Protein AF-A0A1F6IFB3-F1 (afdb_monomer_lite)

Foldseek 3Di:
DPPPPPAPVHDDDAWADPLVPDDAQAWDWDAIRVRFIWIWDHHLFKTKIATPVHRLQIKMWGDDPLEIEIEGFQAFLPPRDGNRHCRPLVVSVSNVVSNVVSVRRHFKYKYKAAPSDHTGHGPLNVQLVVVVVVVDDNLVSNCPGPVNVSCVVVQQPAWPDWDADPNRMIMTMTGHPDPD

Secondary structure (DSSP, 8-state):
-------TTT-SS-----GGGSPSSSEEEEE-TTS-EEEEEEETTEEEEEESS-TTSEEEEEEETTEEEEEEE-BBTTT--B-SS--HHHHHHHHHHHHHHTT----EEEEEE--SBTTB--HHHHHHHHHHHTT--HHHHHHHSHHHHHHHHTT--EEEEEEE-TT--EEEEEEPPP--

Structure (mmCIF, N/CA/C/O backbone):
data_AF-A0A1F6IFB3-F1
#
_entry.id   AF-A0A1F6IFB3-F1
#
loop_
_atom_site.group_PDB
_atom_site.id
_atom_site.type_symbol
_atom_site.label_atom_id
_atom_site.label_alt_id
_atom_site.label_comp_id
_atom_site.label_asym_id
_atom_site.label_entity_id
_atom_site.label_seq_id
_atom_site.pdbx_PDB_ins_code
_atom_site.Cartn_x
_atom_site.Cartn_y
_atom_site.Cartn_z
_atom_site.occupancy
_atom_site.B_iso_or_equiv
_atom_site.auth_seq_id
_atom_site.auth_comp_id
_atom_site.auth_asym_id
_atom_site.auth_atom_id
_atom_site.pdbx_PDB_model_num
ATOM 1 N N . MET A 1 1 ? 26.572 -14.247 3.586 1.00 29.88 1 MET A N 1
ATOM 2 C CA . MET A 1 1 ? 25.196 -14.652 3.936 1.00 29.88 1 MET A CA 1
ATOM 3 C C . MET A 1 1 ? 24.591 -13.514 4.725 1.00 29.88 1 MET A C 1
ATOM 5 O O . MET A 1 1 ? 24.965 -13.325 5.871 1.00 29.88 1 MET A O 1
ATOM 9 N N . VAL A 1 2 ? 23.787 -12.677 4.072 1.00 31.34 2 VAL A N 1
ATOM 10 C CA . VAL A 1 2 ? 23.076 -11.590 4.749 1.00 31.34 2 VAL A CA 1
ATOM 11 C C . VAL A 1 2 ? 21.838 -12.228 5.354 1.00 31.34 2 VAL A C 1
ATOM 13 O O . VAL A 1 2 ? 20.974 -12.696 4.614 1.00 31.34 2 VAL A O 1
ATOM 16 N N . GLU A 1 3 ? 21.814 -12.332 6.682 1.00 28.33 3 GLU A N 1
ATOM 17 C CA . GLU A 1 3 ? 20.636 -12.750 7.434 1.00 28.33 3 GLU A CA 1
ATOM 18 C C . GLU A 1 3 ? 19.423 -11.990 6.910 1.00 28.33 3 GLU A C 1
ATOM 20 O O . GLU A 1 3 ? 19.405 -10.761 6.792 1.00 28.33 3 GLU A O 1
ATOM 25 N N . SER A 1 4 ? 18.429 -12.764 6.502 1.00 34.94 4 SER A N 1
ATOM 26 C CA . SER A 1 4 ? 17.201 -12.269 5.929 1.00 34.94 4 SER A CA 1
ATOM 27 C C . SER A 1 4 ? 16.555 -11.296 6.921 1.00 34.94 4 SER A C 1
ATOM 29 O O . SER A 1 4 ? 16.164 -11.706 8.013 1.00 34.94 4 SER A O 1
ATOM 31 N N . LYS A 1 5 ? 16.433 -10.016 6.536 1.00 37.19 5 LYS A N 1
ATOM 32 C CA . LYS A 1 5 ? 15.639 -8.970 7.210 1.00 37.19 5 LYS A CA 1
ATOM 33 C C . LYS A 1 5 ? 14.136 -9.325 7.169 1.00 37.19 5 LYS A C 1
ATOM 35 O O . LYS A 1 5 ? 13.325 -8.604 6.587 1.00 37.19 5 LYS A O 1
ATOM 40 N N . VAL A 1 6 ? 13.770 -10.477 7.730 1.00 38.47 6 VAL A N 1
ATOM 41 C CA . VAL A 1 6 ? 12.421 -11.060 7.791 1.00 38.47 6 VAL A CA 1
ATOM 42 C C . VAL A 1 6 ? 11.709 -10.425 8.968 1.00 38.47 6 VAL A C 1
ATOM 44 O O . VAL A 1 6 ? 11.615 -10.972 10.053 1.00 38.47 6 VAL A O 1
ATOM 47 N N . GLY A 1 7 ? 11.260 -9.202 8.751 1.00 43.41 7 GLY A N 1
ATOM 48 C CA . GLY A 1 7 ? 10.472 -8.473 9.731 1.00 43.41 7 GLY A CA 1
ATOM 49 C C . GLY A 1 7 ? 9.782 -7.294 9.084 1.00 43.41 7 GLY A C 1
ATOM 50 O O . GLY A 1 7 ? 9.643 -6.260 9.716 1.00 43.41 7 GLY A O 1
ATOM 51 N N . TYR A 1 8 ? 9.429 -7.375 7.797 1.00 53.94 8 TYR A N 1
ATOM 52 C CA . TYR A 1 8 ? 8.686 -6.311 7.138 1.00 53.94 8 TYR A CA 1
ATOM 53 C C . TYR A 1 8 ? 7.471 -6.854 6.381 1.00 53.94 8 TYR A C 1
ATOM 55 O O . TYR A 1 8 ? 7.620 -7.806 5.610 1.00 53.94 8 TYR A O 1
ATOM 63 N N . PRO A 1 9 ? 6.297 -6.213 6.539 1.00 58.19 9 PRO A N 1
ATOM 64 C CA . PRO A 1 9 ? 6.015 -5.073 7.425 1.00 58.19 9 PRO A CA 1
ATOM 65 C C . PRO A 1 9 ? 5.915 -5.412 8.924 1.00 58.19 9 PRO A C 1
ATOM 67 O O . PRO A 1 9 ? 5.296 -6.405 9.279 1.00 58.19 9 PRO A O 1
ATOM 70 N N . TYR A 1 10 ? 6.604 -4.578 9.725 1.00 55.22 10 TYR A N 1
ATOM 71 C CA . TYR A 1 10 ? 7.251 -4.789 11.045 1.00 55.22 10 TYR A CA 1
ATOM 72 C C . TYR A 1 10 ? 6.713 -5.877 11.986 1.00 55.22 10 TYR A C 1
ATOM 74 O O . TYR A 1 10 ? 5.518 -5.870 12.253 1.00 55.22 10 TYR A O 1
ATOM 82 N N . ILE A 1 11 ? 7.626 -6.678 12.576 1.00 57.53 11 ILE A N 1
ATOM 83 C CA . ILE A 1 11 ? 7.526 -7.407 13.872 1.00 57.53 11 ILE A CA 1
ATOM 84 C C . ILE A 1 11 ? 8.987 -7.600 14.375 1.00 57.53 11 ILE A C 1
ATOM 86 O O . ILE A 1 11 ? 9.831 -7.970 13.566 1.00 57.53 11 ILE A O 1
ATOM 90 N N . GLU A 1 12 ? 9.385 -7.259 15.611 1.00 46.38 12 GLU A N 1
ATOM 91 C CA . GLU A 1 12 ? 9.244 -8.158 16.769 1.00 46.38 12 GLU A CA 1
ATOM 92 C C . GLU A 1 12 ? 9.341 -7.467 18.145 1.00 46.38 12 GLU A C 1
ATOM 94 O O . GLU A 1 12 ? 10.241 -6.671 18.399 1.00 46.38 12 GLU A O 1
ATOM 99 N N . GLY A 1 13 ? 8.388 -7.839 19.018 1.00 51.41 13 GLY A N 1
ATOM 100 C CA . GLY A 1 13 ? 8.175 -7.383 20.400 1.00 51.41 13 GLY A CA 1
ATOM 101 C C . GLY A 1 13 ? 6.847 -6.644 20.616 1.00 51.41 13 GLY A C 1
ATOM 102 O O . GLY A 1 13 ? 6.310 -6.632 21.721 1.00 51.41 13 GLY A O 1
ATOM 103 N N . GLU A 1 14 ? 6.309 -6.032 19.561 1.00 57.97 14 GLU A N 1
ATOM 104 C CA . GLU A 1 14 ? 5.561 -4.791 19.743 1.00 57.97 14 GLU A CA 1
ATOM 105 C C . GLU A 1 14 ? 4.246 -4.710 18.962 1.00 57.97 14 GLU A C 1
ATOM 107 O O . GLU A 1 14 ? 3.908 -5.523 18.100 1.00 57.97 14 GLU A O 1
ATOM 112 N N . TYR A 1 15 ? 3.462 -3.744 19.408 1.00 68.44 15 TYR A N 1
ATOM 113 C CA . TYR A 1 15 ? 2.026 -3.613 19.297 1.00 68.44 15 TYR A CA 1
ATOM 114 C C . TYR A 1 15 ? 1.473 -3.305 17.895 1.00 68.44 15 TYR A C 1
ATOM 116 O O . TYR A 1 15 ? 2.176 -2.756 17.069 1.00 68.44 15 TYR A O 1
ATOM 124 N N . GLY A 1 16 ? 0.193 -3.614 17.637 1.00 73.81 16 GLY A N 1
ATOM 125 C CA . GLY A 1 16 ? -0.483 -3.404 16.347 1.00 73.81 16 GLY A CA 1
ATOM 126 C C . GLY A 1 16 ? -1.929 -2.921 16.485 1.00 73.81 16 GLY A C 1
ATOM 127 O O . GLY A 1 16 ? -2.468 -2.846 17.588 1.00 73.81 16 GLY A O 1
ATOM 128 N N . ILE A 1 17 ? -2.579 -2.637 15.354 1.00 81.50 17 ILE A N 1
ATOM 129 C CA . ILE A 1 17 ? -4.014 -2.308 15.314 1.00 81.50 17 ILE A CA 1
ATOM 130 C C . ILE A 1 17 ? -4.864 -3.577 15.512 1.00 81.50 17 ILE A C 1
ATOM 132 O O . ILE A 1 17 ? -4.655 -4.564 14.792 1.00 81.50 17 ILE A O 1
ATOM 136 N N . PRO A 1 18 ? -5.876 -3.565 16.399 1.00 78.94 18 PRO A N 1
ATOM 137 C CA . PRO A 1 18 ? -6.854 -4.642 16.503 1.00 78.94 18 PRO A CA 1
ATOM 138 C C . PRO A 1 18 ? -7.890 -4.544 15.369 1.00 78.94 18 PRO A C 1
ATOM 140 O O . PRO A 1 18 ? -9.036 -4.167 15.586 1.00 78.94 18 PRO A O 1
ATOM 143 N N . PHE A 1 19 ? -7.499 -4.874 14.131 1.00 82.31 19 PHE A N 1
ATOM 144 C CA . PHE A 1 19 ? -8.362 -4.711 12.944 1.00 82.31 19 PHE A CA 1
ATOM 145 C C . PHE A 1 19 ? -9.744 -5.368 13.078 1.00 82.31 19 PHE A C 1
ATOM 147 O O . PHE A 1 19 ? -10.723 -4.837 12.565 1.00 82.31 19 PHE A O 1
ATOM 154 N N . LYS A 1 20 ? -9.831 -6.499 13.790 1.00 78.06 20 LYS A N 1
ATOM 155 C CA . LYS A 1 20 ? -11.088 -7.233 14.020 1.00 78.06 20 LYS A CA 1
ATOM 156 C C . LYS A 1 20 ? -12.095 -6.474 14.887 1.00 78.06 20 LYS A C 1
ATOM 158 O O . LYS A 1 20 ? -13.285 -6.744 14.783 1.00 78.06 20 LYS A O 1
ATOM 163 N N . ASP A 1 21 ? -11.617 -5.541 15.704 1.00 85.12 21 ASP A N 1
ATOM 164 C CA . ASP A 1 21 ? -12.436 -4.795 16.659 1.00 85.12 21 ASP A CA 1
ATOM 165 C C . ASP A 1 21 ? -12.820 -3.410 16.119 1.00 85.12 21 ASP A C 1
ATOM 167 O O . ASP A 1 21 ? -13.540 -2.660 16.781 1.00 85.12 21 ASP A O 1
ATOM 171 N N . LEU A 1 22 ? -12.346 -3.046 14.920 1.00 87.81 22 LEU A N 1
ATOM 172 C CA . LEU A 1 22 ? -12.683 -1.770 14.304 1.00 87.81 22 LEU A CA 1
ATOM 173 C C . LEU A 1 22 ? -14.130 -1.780 13.799 1.00 87.81 22 LEU A C 1
ATOM 175 O O . LEU A 1 22 ? -14.500 -2.647 13.001 1.00 87.81 22 LEU A O 1
ATOM 179 N N . PRO A 1 23 ? -14.946 -0.788 14.190 1.00 89.19 23 PRO A N 1
ATOM 180 C CA . PRO A 1 23 ? -16.257 -0.584 13.598 1.00 89.19 23 PRO A CA 1
ATOM 181 C C . PRO A 1 23 ? -16.164 -0.404 12.077 1.00 89.19 23 PRO A C 1
ATOM 183 O O . PRO A 1 23 ? -15.393 0.415 11.573 1.00 89.19 23 PRO A O 1
ATOM 186 N N . LEU A 1 24 ? -16.974 -1.163 11.341 1.00 91.56 24 LEU A N 1
ATOM 187 C CA . LEU A 1 24 ? -17.023 -1.126 9.878 1.00 91.56 24 LEU A CA 1
ATOM 188 C C . LEU A 1 24 ? -18.001 -0.046 9.391 1.00 91.56 24 LEU A C 1
ATOM 190 O O . LEU A 1 24 ? -18.930 0.329 10.105 1.00 91.56 24 LEU A O 1
ATOM 194 N N . ASN A 1 25 ? -17.819 0.428 8.153 1.00 91.38 25 ASN A N 1
ATOM 195 C CA . ASN A 1 25 ? -18.675 1.445 7.519 1.00 91.38 25 ASN A CA 1
ATOM 196 C C . ASN A 1 25 ? -18.806 2.757 8.318 1.00 91.38 25 ASN A C 1
ATOM 198 O O . ASN A 1 25 ? -19.857 3.400 8.321 1.00 91.38 25 ASN A O 1
ATOM 202 N N . THR A 1 26 ? -17.738 3.164 9.001 1.00 95.19 26 THR A N 1
ATOM 203 C CA . THR A 1 26 ? -17.700 4.391 9.796 1.00 95.19 26 THR A CA 1
ATOM 204 C C . THR A 1 26 ? -16.291 4.988 9.861 1.00 95.19 26 THR A C 1
ATOM 206 O O . THR A 1 26 ? -15.324 4.440 9.327 1.00 95.19 26 THR A O 1
ATOM 209 N N . ARG A 1 27 ? -16.186 6.154 10.499 1.00 96.31 27 ARG A N 1
ATOM 210 C CA . ARG A 1 27 ? -14.934 6.830 10.850 1.00 96.31 27 ARG A CA 1
ATOM 211 C C . ARG A 1 27 ? -14.835 6.979 12.361 1.00 96.31 27 ARG A C 1
ATOM 213 O O . ARG A 1 27 ? -15.847 7.220 13.020 1.00 96.31 27 ARG A O 1
ATOM 220 N N . GLY A 1 28 ? -13.627 6.923 12.897 1.00 95.44 28 GLY A N 1
ATOM 221 C CA . GLY A 1 28 ? -13.411 7.115 14.324 1.00 95.44 28 GLY A CA 1
ATOM 222 C C . GLY A 1 28 ? -11.942 7.164 14.709 1.00 95.44 28 GLY A C 1
ATOM 223 O O . GLY A 1 28 ? -11.066 7.308 13.860 1.00 95.44 28 GLY A O 1
ATOM 224 N N . VAL A 1 29 ? -11.701 7.056 16.012 1.00 94.75 29 VAL A N 1
ATOM 225 C CA . VAL A 1 29 ? -10.368 6.951 16.609 1.00 94.75 29 VAL A CA 1
ATOM 226 C C . VAL A 1 29 ? -10.296 5.638 17.372 1.00 94.75 29 VAL A C 1
ATOM 228 O O . VAL A 1 29 ? -11.256 5.252 18.040 1.00 94.75 29 VAL A O 1
ATOM 231 N N . THR A 1 30 ? -9.167 4.951 17.268 1.00 93.06 30 THR A N 1
ATOM 232 C CA . THR A 1 30 ? -8.845 3.767 18.063 1.00 93.06 30 THR A CA 1
ATOM 233 C C . THR A 1 30 ? -7.485 3.934 18.731 1.00 93.06 30 THR A C 1
ATOM 235 O O . THR A 1 30 ? -6.721 4.844 18.401 1.00 93.06 30 THR A O 1
ATOM 238 N N . LYS A 1 31 ? -7.167 3.038 19.662 1.00 91.50 31 LYS A N 1
ATOM 239 C CA . LYS A 1 31 ? -5.824 2.901 20.216 1.00 91.50 31 LYS A CA 1
ATOM 240 C C . LYS A 1 31 ? -5.129 1.713 19.562 1.00 91.50 31 LYS A C 1
ATOM 242 O O . LYS A 1 31 ? -5.633 0.593 19.614 1.00 91.50 31 LYS A O 1
ATOM 247 N N . GLY A 1 32 ? -3.976 1.968 18.945 1.00 87.81 32 GLY A N 1
ATOM 248 C CA . GLY A 1 32 ? -3.018 0.913 18.634 1.00 87.81 32 GLY A CA 1
ATOM 249 C C . GLY A 1 32 ? -2.518 0.292 19.935 1.00 87.81 32 GLY A C 1
ATOM 250 O O . GLY A 1 32 ? -2.602 0.917 20.998 1.00 87.81 32 GLY A O 1
ATOM 251 N N . GLY A 1 33 ? -2.005 -0.934 19.892 1.00 85.56 33 GLY A N 1
ATOM 252 C CA . GLY A 1 33 ? -1.511 -1.549 21.120 1.00 85.56 33 GLY A CA 1
ATOM 253 C C . GLY A 1 33 ? -0.361 -0.750 21.762 1.00 85.56 33 GLY A C 1
ATOM 254 O O . GLY A 1 33 ? -0.184 -0.849 22.970 1.00 85.56 33 GLY A O 1
ATOM 255 N N . SER A 1 34 ? 0.374 0.087 21.009 1.00 88.25 34 SER A N 1
ATOM 256 C CA . SER A 1 34 ? 1.444 0.927 21.567 1.00 88.25 34 SER A CA 1
ATOM 257 C C . SER A 1 34 ? 0.909 2.067 22.442 1.00 88.25 34 SER A C 1
ATOM 259 O O . SER A 1 34 ? 1.677 2.791 23.070 1.00 88.25 34 SER A O 1
ATOM 261 N N . GLY A 1 35 ? -0.416 2.250 22.475 1.00 88.19 35 GLY A N 1
ATOM 262 C CA . GLY A 1 35 ? -1.100 3.368 23.121 1.00 88.19 35 GLY A CA 1
ATOM 263 C C . GLY A 1 35 ? -1.282 4.586 22.210 1.00 88.19 35 GLY A C 1
ATOM 264 O O . GLY A 1 35 ? -2.010 5.520 22.577 1.00 88.19 35 GLY A O 1
ATOM 265 N N . LYS A 1 36 ? -0.681 4.582 21.012 1.00 91.19 36 LYS A N 1
ATOM 266 C CA . LYS A 1 36 ? -0.885 5.628 20.003 1.00 91.19 36 LYS A CA 1
ATOM 267 C C . LYS A 1 36 ? -2.331 5.670 19.521 1.00 91.19 36 LYS A C 1
ATOM 269 O O . LYS A 1 36 ? -2.995 4.642 19.381 1.00 91.19 36 LYS A O 1
ATOM 274 N N . SER A 1 37 ? -2.829 6.885 19.313 1.00 94.81 37 SER A N 1
ATOM 275 C CA . SER A 1 37 ? -4.134 7.112 18.700 1.00 94.81 37 SER A CA 1
ATOM 276 C C . SER A 1 37 ? -4.031 7.007 17.188 1.00 94.81 37 SER A C 1
ATOM 278 O O . SER A 1 37 ? -3.126 7.581 16.588 1.00 94.81 37 SER A O 1
ATOM 280 N N . LEU A 1 38 ? -4.996 6.331 16.581 1.00 95.19 38 LEU A N 1
ATOM 281 C CA . LEU A 1 38 ? -5.074 6.166 15.138 1.00 95.19 38 LEU A CA 1
ATOM 282 C C . LEU A 1 38 ? -6.472 6.559 14.669 1.00 95.19 38 LEU A C 1
ATOM 284 O O . LEU A 1 38 ? -7.464 6.050 15.207 1.00 95.19 38 LEU A O 1
ATOM 288 N N . HIS A 1 39 ? -6.562 7.426 13.665 1.00 96.19 39 HIS A N 1
ATOM 289 C CA . HIS A 1 39 ? -7.815 7.622 12.949 1.00 96.19 39 HIS A CA 1
ATOM 290 C C . HIS A 1 39 ? -8.030 6.444 12.010 1.00 96.19 39 HIS A C 1
ATOM 292 O O . HIS A 1 39 ? -7.106 5.979 11.344 1.00 96.19 39 HIS A O 1
ATOM 298 N N . TYR A 1 40 ? -9.266 5.967 11.955 1.00 96.38 40 TYR A N 1
ATOM 299 C CA . TYR A 1 40 ? -9.681 4.991 10.966 1.00 96.38 40 TYR A CA 1
ATOM 300 C C . TYR A 1 40 ? -10.864 5.516 10.175 1.00 96.38 40 TYR A C 1
ATOM 302 O O . TYR A 1 40 ? -11.743 6.211 10.698 1.00 96.38 40 TYR A O 1
ATOM 310 N N . TYR A 1 41 ? -10.909 5.117 8.913 1.00 96.94 41 TYR A N 1
ATOM 311 C CA . TYR A 1 41 ? -12.019 5.385 8.030 1.00 96.94 41 TYR A CA 1
ATOM 312 C C . TYR A 1 41 ? -12.284 4.182 7.141 1.00 96.94 41 TYR A C 1
ATOM 314 O O . TYR A 1 41 ? -11.503 3.857 6.253 1.00 96.94 41 TYR A O 1
ATOM 322 N N . ILE A 1 42 ? -13.399 3.508 7.402 1.00 96.88 42 ILE A N 1
ATOM 323 C CA . ILE A 1 42 ? -13.782 2.262 6.748 1.00 96.88 42 ILE A CA 1
ATOM 324 C C . ILE A 1 42 ? -15.115 2.489 6.045 1.00 96.88 42 ILE A C 1
ATOM 326 O O . ILE A 1 42 ? -16.102 2.883 6.658 1.00 96.88 42 ILE A O 1
ATOM 330 N N . ARG A 1 43 ? -15.155 2.228 4.745 1.00 96.50 43 ARG A N 1
ATOM 331 C CA . ARG A 1 43 ? -16.336 2.210 3.876 1.00 96.50 43 ARG A CA 1
ATOM 332 C C . ARG A 1 43 ? -16.322 0.924 3.064 1.00 96.50 43 ARG A C 1
ATOM 334 O O . ARG A 1 43 ? -15.320 0.221 3.049 1.00 96.50 43 ARG A O 1
ATOM 341 N N . SER A 1 44 ? -17.403 0.625 2.351 1.00 95.69 44 SER A N 1
ATOM 342 C CA . SER A 1 44 ? -17.503 -0.597 1.542 1.00 95.69 44 SER A CA 1
ATOM 343 C C . SER A 1 44 ? -16.350 -0.774 0.543 1.00 95.69 44 SER A C 1
ATOM 345 O O . SER A 1 44 ? -15.896 -1.895 0.371 1.00 95.69 44 SER A O 1
ATOM 347 N N . ASN A 1 45 ? -15.837 0.301 -0.068 1.00 97.19 45 ASN A N 1
ATOM 348 C CA . ASN A 1 45 ? -14.759 0.258 -1.067 1.00 97.19 45 ASN A CA 1
ATOM 349 C C . ASN A 1 45 ? -13.465 0.977 -0.657 1.00 97.19 45 ASN A C 1
ATOM 351 O O . ASN A 1 45 ? -12.608 1.198 -1.512 1.00 97.19 45 ASN A O 1
ATOM 355 N N . PHE A 1 46 ? -13.339 1.419 0.594 1.00 98.06 46 PHE A N 1
ATOM 356 C CA . PHE A 1 46 ? -12.218 2.248 1.033 1.00 98.06 46 PHE A CA 1
ATOM 357 C C . PHE A 1 46 ? -11.898 1.992 2.503 1.00 98.06 46 PHE A C 1
ATOM 359 O O . PHE A 1 46 ? -12.801 1.969 3.335 1.00 98.06 46 PHE A O 1
ATOM 366 N N . ILE A 1 47 ? -10.620 1.827 2.823 1.00 98.12 47 ILE A N 1
ATOM 367 C CA . ILE A 1 47 ? -10.111 1.681 4.185 1.00 98.12 47 ILE A CA 1
ATOM 368 C C . ILE A 1 47 ? -8.876 2.564 4.301 1.00 98.12 47 ILE A C 1
ATOM 370 O O . ILE A 1 47 ? -7.950 2.421 3.510 1.00 98.12 47 ILE A O 1
ATOM 374 N N . GLU A 1 48 ? -8.832 3.421 5.308 1.00 97.50 48 GLU A N 1
ATOM 375 C CA . GLU A 1 48 ? -7.673 4.239 5.656 1.00 97.50 48 GLU A CA 1
ATOM 376 C C . GLU A 1 48 ? -7.433 4.185 7.157 1.00 97.50 48 GLU A C 1
ATOM 378 O O . GLU A 1 48 ? -8.382 4.202 7.945 1.00 97.50 48 GLU A O 1
ATOM 383 N N . ILE A 1 49 ? -6.160 4.103 7.533 1.00 96.12 49 ILE A N 1
ATOM 384 C CA . ILE A 1 49 ? -5.686 4.222 8.905 1.00 96.12 49 ILE A CA 1
ATOM 385 C C . ILE A 1 49 ? -4.514 5.197 8.911 1.00 96.12 49 ILE A C 1
ATOM 387 O O . ILE A 1 49 ? -3.549 4.988 8.176 1.00 96.12 49 ILE A O 1
ATOM 391 N N . GLU A 1 50 ? -4.566 6.208 9.767 1.00 95.62 50 GLU A N 1
ATOM 392 C CA . GLU A 1 50 ? -3.504 7.203 9.942 1.00 95.62 50 GLU A CA 1
ATOM 393 C C . GLU A 1 50 ? -3.201 7.421 11.429 1.00 95.62 50 GLU A C 1
ATOM 395 O O . GLU A 1 50 ? -4.081 7.272 12.280 1.00 95.62 50 GLU A O 1
ATOM 400 N N . ASP A 1 51 ? -1.953 7.752 11.756 1.00 94.81 51 ASP A N 1
ATOM 401 C CA . ASP A 1 51 ? -1.594 8.201 13.106 1.00 94.81 51 ASP A CA 1
ATOM 402 C C . ASP A 1 51 ? -2.152 9.612 13.366 1.00 94.81 51 ASP A C 1
ATOM 404 O O . ASP A 1 51 ? -2.048 10.497 12.516 1.00 94.81 51 ASP A O 1
ATOM 408 N N . GLU A 1 52 ? -2.763 9.813 14.538 1.00 94.31 52 GLU A N 1
ATOM 409 C CA . GLU A 1 52 ? -3.422 11.077 14.916 1.00 94.31 52 GLU A CA 1
ATOM 410 C C . GLU A 1 52 ? -2.424 12.231 15.114 1.00 94.31 52 GLU A C 1
ATOM 412 O O . GLU A 1 52 ? -2.727 13.381 14.801 1.00 94.31 52 GLU A O 1
ATOM 417 N N . 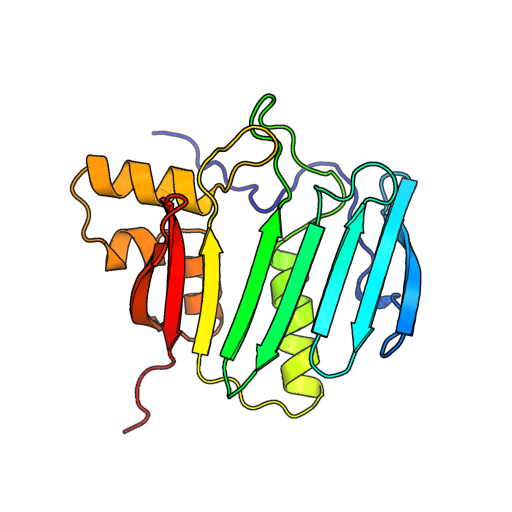GLU A 1 53 ? -1.224 11.945 15.619 1.00 92.81 53 GLU A N 1
ATOM 418 C CA . GLU A 1 53 ? -0.190 12.954 15.875 1.00 92.81 53 GLU A CA 1
ATOM 419 C C . GLU A 1 53 ? 0.633 13.245 14.609 1.00 92.81 53 GLU A C 1
ATOM 421 O O . GLU A 1 53 ? 1.036 14.378 14.338 1.00 92.81 53 GLU A O 1
ATOM 426 N N . PHE A 1 54 ? 0.863 12.208 13.810 1.00 90.00 54 PHE A N 1
ATOM 427 C CA . PHE A 1 54 ? 1.777 12.179 12.684 1.00 90.00 54 PHE A CA 1
ATOM 428 C C . PHE A 1 54 ? 1.110 11.545 11.460 1.00 90.00 54 PHE A C 1
ATOM 430 O O . PHE A 1 54 ? 1.536 10.487 11.000 1.00 90.00 54 PHE A O 1
ATOM 437 N N . SER A 1 55 ? 0.127 12.227 10.870 1.00 86.50 55 SER A N 1
ATOM 438 C CA . SER A 1 55 ? -0.684 11.730 9.736 1.00 86.50 55 SER A CA 1
ATOM 439 C C . SER A 1 55 ? 0.097 11.331 8.472 1.00 86.50 55 SER A C 1
ATOM 441 O O . SER A 1 55 ? -0.415 10.658 7.577 1.00 86.50 55 SER A O 1
ATOM 443 N N . TRP A 1 56 ? 1.384 11.679 8.376 1.00 86.19 56 TRP A N 1
ATOM 444 C CA . TRP A 1 56 ? 2.258 11.115 7.341 1.00 86.19 56 TRP A CA 1
ATOM 445 C C . TRP A 1 56 ? 2.505 9.611 7.516 1.00 86.19 56 TRP A C 1
ATOM 447 O O . TRP A 1 56 ? 2.887 8.953 6.550 1.00 86.19 56 TRP A O 1
ATOM 457 N N . TYR A 1 57 ? 2.286 9.062 8.711 1.00 91.06 57 TYR A N 1
ATOM 458 C CA . TYR A 1 57 ? 2.140 7.635 8.918 1.00 91.06 57 TYR A CA 1
ATOM 459 C C . TYR A 1 57 ? 0.704 7.237 8.616 1.00 91.06 57 TYR A C 1
ATOM 461 O O . TYR A 1 57 ? -0.194 7.452 9.426 1.00 91.06 57 TYR A O 1
ATOM 469 N N . HIS A 1 58 ? 0.495 6.640 7.450 1.00 93.25 58 HIS A N 1
ATOM 470 C CA . HIS A 1 58 ? -0.815 6.144 7.072 1.00 93.25 58 HIS A CA 1
ATOM 471 C C . HIS A 1 58 ? -0.725 4.958 6.123 1.00 93.25 58 HIS A C 1
ATOM 473 O O . HIS A 1 58 ? 0.291 4.684 5.476 1.00 93.25 58 HIS A O 1
ATOM 479 N N . MET A 1 59 ? -1.827 4.235 6.046 1.00 95.12 59 MET A N 1
ATOM 480 C CA . MET A 1 59 ? -2.057 3.179 5.081 1.00 95.12 59 MET A CA 1
ATOM 481 C C . MET A 1 59 ? -3.472 3.349 4.567 1.00 95.12 59 MET A C 1
ATOM 483 O O . MET A 1 59 ? -4.392 3.527 5.363 1.00 95.12 59 MET A O 1
ATOM 487 N N . TYR A 1 60 ? -3.659 3.251 3.259 1.00 96.31 60 TYR A N 1
ATOM 488 C CA . TYR A 1 60 ? -5.000 3.154 2.711 1.00 96.31 60 TYR A CA 1
ATOM 489 C C . TYR A 1 60 ? -5.071 2.102 1.612 1.00 96.31 60 TYR A C 1
ATOM 491 O O . TYR A 1 60 ? -4.085 1.781 0.941 1.00 96.31 60 TYR A O 1
ATOM 499 N N . ALA A 1 61 ? -6.267 1.561 1.449 1.00 98.19 61 ALA A N 1
ATOM 500 C CA . ALA A 1 61 ? -6.623 0.637 0.401 1.00 98.19 61 ALA A CA 1
ATOM 501 C C . ALA A 1 61 ? -8.011 0.992 -0.130 1.00 98.19 61 ALA A C 1
ATOM 503 O O . ALA A 1 61 ? -8.894 1.399 0.627 1.00 98.19 61 ALA A O 1
ATOM 504 N N . LYS A 1 62 ? -8.220 0.836 -1.433 1.00 98.44 62 LYS A N 1
ATOM 505 C CA . LYS A 1 62 ? -9.531 1.023 -2.055 1.00 98.44 62 LYS A CA 1
ATOM 506 C C . LYS A 1 62 ? -9.736 0.073 -3.218 1.00 98.44 62 LYS A C 1
ATOM 508 O O . LYS A 1 62 ? -8.762 -0.367 -3.819 1.00 98.44 62 LYS A O 1
ATOM 513 N N . VAL A 1 63 ? -10.992 -0.168 -3.573 1.00 98.38 63 VAL A N 1
ATOM 514 C CA . VAL A 1 63 ? -11.343 -0.842 -4.827 1.00 98.38 63 VAL A CA 1
ATOM 515 C C . VAL A 1 63 ? -11.994 0.146 -5.781 1.00 98.38 63 VAL A C 1
ATOM 517 O O . VAL A 1 63 ? -12.910 0.885 -5.411 1.00 98.38 63 VAL A O 1
ATOM 520 N N . SER A 1 64 ? -11.502 0.162 -7.015 1.00 97.31 64 SER A N 1
ATOM 521 C CA . SER A 1 64 ? -12.064 0.923 -8.127 1.00 97.31 64 SER A CA 1
ATOM 522 C C . SER A 1 64 ? -11.876 0.114 -9.400 1.00 97.31 64 SER A C 1
ATOM 524 O O . SER A 1 64 ? -10.753 -0.295 -9.676 1.00 97.31 64 SER A O 1
ATOM 526 N N . GLU A 1 65 ? -12.952 -0.113 -10.156 1.00 95.31 65 GLU A N 1
ATOM 527 C CA . GLU A 1 65 ? -12.896 -0.773 -11.475 1.00 95.31 65 GLU A CA 1
ATOM 528 C C . GLU A 1 65 ? -12.102 -2.100 -11.454 1.00 95.31 65 GLU A C 1
ATOM 530 O O . GLU A 1 65 ? -11.143 -2.280 -12.196 1.00 95.31 65 GLU A O 1
ATOM 535 N N . GLY A 1 66 ? -12.431 -3.001 -10.520 1.00 95.75 66 GLY A N 1
ATOM 536 C CA . GLY A 1 66 ? -11.746 -4.298 -10.370 1.00 95.75 66 GLY A CA 1
ATOM 537 C C . GLY A 1 66 ? -10.334 -4.233 -9.767 1.00 95.75 66 GLY A C 1
ATOM 538 O O . GLY A 1 66 ? -9.738 -5.261 -9.449 1.00 95.75 66 GLY A O 1
ATOM 539 N N . THR A 1 67 ? -9.799 -3.034 -9.525 1.00 98.19 67 THR A N 1
ATOM 540 C CA . THR A 1 67 ? -8.434 -2.846 -9.025 1.00 98.19 67 THR A CA 1
ATOM 541 C C . THR A 1 67 ? -8.412 -2.578 -7.525 1.00 98.19 67 THR A C 1
ATOM 543 O O . THR A 1 67 ? -8.960 -1.579 -7.054 1.00 98.19 67 THR A O 1
ATOM 546 N N . PHE A 1 68 ? -7.705 -3.422 -6.773 1.00 98.50 68 PHE A N 1
ATOM 547 C CA . PHE A 1 68 ? -7.306 -3.164 -5.391 1.00 98.50 68 PHE A CA 1
ATOM 548 C C . PHE A 1 68 ? -6.090 -2.236 -5.365 1.00 98.50 68 PHE A C 1
ATOM 550 O O . PHE A 1 68 ? -4.975 -2.632 -5.698 1.00 98.50 68 PHE A O 1
ATOM 557 N N . ILE A 1 69 ? -6.299 -0.981 -4.990 1.00 98.50 69 ILE A N 1
ATOM 558 C CA . ILE A 1 69 ? -5.266 0.055 -4.948 1.00 98.50 69 ILE A CA 1
ATOM 559 C C . ILE A 1 69 ? -4.798 0.213 -3.509 1.00 98.50 69 ILE A C 1
ATOM 561 O O . ILE A 1 69 ? -5.617 0.482 -2.633 1.00 98.50 69 ILE A O 1
ATOM 565 N N . ALA A 1 70 ? -3.495 0.095 -3.275 1.00 96.88 70 ALA A N 1
ATOM 566 C CA . ALA A 1 70 ? -2.896 0.116 -1.948 1.00 96.88 70 ALA A CA 1
ATOM 567 C C . ALA A 1 70 ? -1.721 1.096 -1.851 1.00 96.88 70 ALA A C 1
ATOM 569 O O . ALA A 1 70 ? -0.828 1.124 -2.705 1.00 96.88 70 ALA A O 1
ATOM 570 N N . VAL A 1 71 ? -1.694 1.863 -0.761 1.00 93.44 71 VAL A N 1
ATOM 571 C CA . VAL A 1 71 ? -0.630 2.819 -0.445 1.00 93.44 71 VAL A CA 1
ATOM 572 C C . VAL A 1 71 ? -0.245 2.696 1.023 1.00 93.44 71 VAL A C 1
ATOM 574 O O . VAL A 1 71 ? -1.096 2.560 1.900 1.00 93.44 71 VAL A O 1
ATOM 577 N N . VAL A 1 72 ? 1.062 2.712 1.282 1.00 92.94 72 VAL A N 1
ATOM 578 C CA . VAL A 1 72 ? 1.637 2.414 2.595 1.00 92.94 72 VAL A CA 1
ATOM 579 C C . VAL A 1 72 ? 2.773 3.384 2.895 1.00 92.94 72 VAL A C 1
ATOM 581 O O . VAL A 1 72 ? 3.820 3.344 2.247 1.00 92.94 72 VAL A O 1
ATOM 584 N N . PHE A 1 73 ? 2.603 4.174 3.949 1.00 91.44 73 PHE A N 1
ATOM 585 C CA . PHE A 1 73 ? 3.619 5.054 4.511 1.00 91.44 73 PHE A CA 1
ATOM 586 C C . PHE A 1 73 ? 3.797 4.735 5.989 1.00 91.44 73 PHE A C 1
ATOM 588 O O . PHE A 1 73 ? 3.152 5.301 6.861 1.00 91.44 73 PHE A O 1
ATOM 595 N N . THR A 1 74 ? 4.674 3.781 6.287 1.00 90.88 74 THR A N 1
ATOM 596 C CA . THR A 1 74 ? 4.891 3.296 7.662 1.00 90.88 74 THR A CA 1
ATOM 597 C C . THR A 1 74 ? 6.337 3.443 8.109 1.00 90.88 74 THR A C 1
ATOM 599 O O . THR A 1 74 ? 6.703 2.949 9.171 1.00 90.88 74 THR A O 1
ATOM 602 N N . ARG A 1 75 ? 7.174 4.109 7.303 1.00 88.81 75 ARG A N 1
ATOM 603 C CA . ARG A 1 75 ? 8.600 4.317 7.556 1.00 88.81 75 ARG A CA 1
ATOM 604 C C . ARG A 1 75 ? 9.010 5.746 7.245 1.00 88.81 75 ARG A C 1
ATOM 606 O O . ARG A 1 75 ? 8.777 6.245 6.142 1.00 88.81 75 ARG A O 1
ATOM 613 N N . ARG A 1 76 ? 9.705 6.362 8.192 1.00 85.31 76 ARG A N 1
ATOM 614 C CA . ARG A 1 76 ? 10.300 7.683 8.036 1.00 85.31 76 ARG A CA 1
ATOM 615 C C . ARG A 1 76 ? 11.585 7.605 7.220 1.00 85.31 76 ARG A C 1
ATOM 617 O O . ARG A 1 76 ? 12.418 6.733 7.457 1.00 85.31 76 ARG A O 1
ATOM 624 N N . TYR A 1 77 ? 11.768 8.542 6.292 1.00 82.88 77 TYR A N 1
ATOM 625 C CA . TYR A 1 77 ? 12.978 8.590 5.466 1.00 82.88 77 TYR A CA 1
ATOM 626 C C . TYR A 1 77 ? 14.237 8.861 6.294 1.00 82.88 77 TYR A C 1
ATOM 628 O O . TYR A 1 77 ? 15.167 8.060 6.280 1.00 82.88 77 TYR A O 1
ATOM 636 N N . ILE A 1 78 ? 14.225 9.956 7.062 1.00 80.56 78 ILE A N 1
ATOM 637 C CA . ILE A 1 78 ? 15.408 10.474 7.765 1.00 80.56 78 ILE A CA 1
ATOM 638 C C . ILE A 1 78 ? 15.969 9.470 8.777 1.00 80.56 78 ILE A C 1
ATOM 640 O O . ILE A 1 78 ? 17.177 9.275 8.851 1.00 80.56 78 ILE A O 1
ATOM 644 N N . THR A 1 79 ? 15.101 8.853 9.580 1.00 81.56 79 THR A N 1
ATOM 645 C CA . THR A 1 79 ? 15.525 7.981 10.687 1.00 81.56 79 THR A CA 1
ATOM 646 C C . THR A 1 79 ? 15.442 6.498 10.340 1.00 81.56 79 THR A C 1
ATOM 648 O O . THR A 1 79 ? 15.988 5.669 11.061 1.00 81.56 79 THR A O 1
ATOM 651 N N . GLY A 1 80 ? 14.725 6.131 9.273 1.00 83.19 80 GLY A N 1
ATOM 652 C CA . GLY A 1 80 ? 14.362 4.742 8.994 1.00 83.19 80 GLY A CA 1
ATOM 653 C C . GLY A 1 80 ? 13.375 4.136 10.000 1.00 83.19 80 GLY A C 1
ATOM 654 O O . GLY A 1 80 ? 13.019 2.967 9.844 1.00 83.19 80 GLY A O 1
ATOM 655 N N . GLU A 1 81 ? 12.935 4.916 10.992 1.00 86.12 81 GLU A N 1
ATOM 656 C CA . GLU A 1 81 ? 11.979 4.520 12.024 1.00 86.12 81 GLU A CA 1
ATOM 657 C C . GLU A 1 81 ? 10.673 4.062 11.387 1.00 86.12 81 GLU A C 1
ATOM 659 O O . GLU A 1 81 ? 10.210 4.639 10.397 1.00 86.12 81 GLU A O 1
ATOM 664 N N . ARG A 1 82 ? 10.089 3.009 11.953 1.00 87.50 82 ARG A N 1
ATOM 665 C CA . ARG A 1 82 ? 8.809 2.467 11.514 1.00 87.50 82 ARG A CA 1
ATOM 666 C C . ARG A 1 82 ? 7.744 2.771 12.548 1.00 87.50 82 ARG A C 1
ATOM 668 O O . ARG A 1 82 ? 8.026 2.736 13.741 1.00 87.50 82 ARG A O 1
ATOM 675 N N . HIS A 1 83 ? 6.526 3.024 12.087 1.00 89.94 83 HIS A N 1
ATOM 676 C CA . HIS A 1 83 ? 5.409 3.192 13.001 1.00 89.94 83 HIS A CA 1
ATOM 677 C C . HIS A 1 83 ? 5.146 1.874 13.748 1.00 89.94 83 HIS A C 1
ATOM 679 O O . HIS A 1 83 ? 5.005 0.846 13.076 1.00 89.94 83 HIS A O 1
ATOM 685 N N . PRO A 1 84 ? 5.026 1.888 15.089 1.00 88.19 84 PRO A N 1
ATOM 686 C CA . PRO A 1 84 ? 4.861 0.669 15.8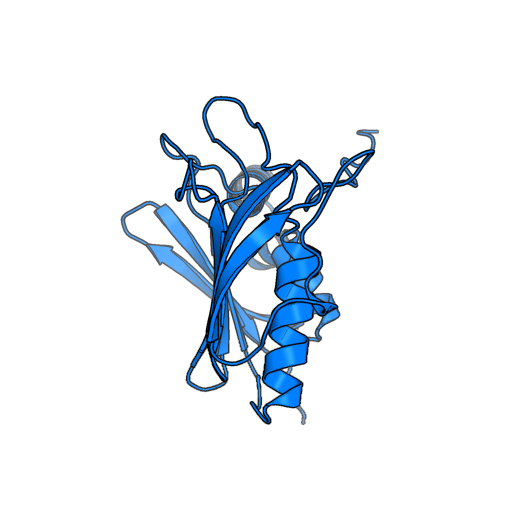71 1.00 88.19 84 PRO A CA 1
ATOM 687 C C . PRO A 1 84 ? 3.566 -0.062 15.516 1.00 88.19 84 PRO A C 1
ATOM 689 O O . PRO A 1 84 ? 3.624 -1.251 15.289 1.00 88.19 84 PRO A O 1
ATOM 692 N N . ASP A 1 85 ? 2.431 0.627 15.338 1.00 90.06 85 ASP A N 1
ATOM 693 C CA . ASP A 1 85 ? 1.145 -0.055 15.090 1.00 90.06 85 ASP A CA 1
ATOM 694 C C . ASP A 1 85 ? 0.730 -0.271 13.618 1.00 90.06 85 ASP A C 1
ATOM 696 O O . ASP A 1 85 ? -0.227 -1.011 13.357 1.00 90.06 85 ASP A O 1
ATOM 700 N N . LEU A 1 86 ? 1.393 0.358 12.634 1.00 90.62 86 LEU A N 1
ATOM 701 C CA . LEU A 1 86 ? 0.947 0.314 11.230 1.00 90.62 86 LEU A CA 1
ATOM 702 C C . LEU A 1 86 ? 1.545 -0.893 10.488 1.00 90.62 86 LEU A C 1
ATOM 704 O O . LEU A 1 86 ? 2.455 -0.790 9.660 1.00 90.62 86 LEU A O 1
ATOM 708 N N . PHE A 1 87 ? 1.006 -2.075 10.780 1.00 89.88 87 PHE A N 1
ATOM 709 C CA . PHE A 1 87 ? 1.424 -3.338 10.168 1.00 89.88 87 PHE A CA 1
ATOM 710 C C . PHE A 1 87 ? 0.852 -3.524 8.761 1.00 89.88 87 PHE A C 1
ATOM 712 O O . PHE A 1 87 ? -0.173 -4.177 8.564 1.00 89.88 87 PHE A O 1
ATOM 719 N N . ALA A 1 88 ? 1.565 -3.003 7.762 1.00 90.38 88 ALA A N 1
ATOM 720 C CA . ALA A 1 88 ? 1.084 -2.913 6.382 1.00 90.38 88 ALA A CA 1
ATOM 721 C C . ALA A 1 88 ? 0.610 -4.223 5.741 1.00 90.38 88 ALA A C 1
ATOM 723 O O . ALA A 1 88 ? -0.371 -4.221 5.015 1.00 90.38 88 ALA A O 1
ATOM 724 N N . ARG A 1 89 ? 1.230 -5.369 6.024 1.00 91.00 89 ARG A N 1
ATOM 725 C CA . ARG A 1 89 ? 0.836 -6.656 5.425 1.00 91.00 89 ARG A CA 1
ATOM 726 C C . ARG A 1 89 ? -0.456 -7.146 6.050 1.00 91.00 89 ARG A C 1
ATOM 728 O O . ARG A 1 89 ? -1.333 -7.585 5.322 1.00 91.00 89 ARG A O 1
ATOM 735 N N . LYS A 1 90 ? -0.599 -7.018 7.376 1.00 90.75 90 LYS A N 1
ATOM 736 C CA . LYS A 1 90 ? -1.866 -7.316 8.060 1.00 90.75 90 LYS A CA 1
ATOM 737 C C . LYS A 1 90 ? -2.977 -6.397 7.561 1.00 90.75 90 LYS A C 1
ATOM 739 O O . LYS A 1 90 ? -4.066 -6.881 7.295 1.00 90.75 90 LYS A O 1
ATOM 744 N N . PHE A 1 91 ? -2.673 -5.113 7.377 1.00 93.81 91 PHE A N 1
ATOM 745 C CA . PHE A 1 91 ? -3.599 -4.147 6.800 1.00 93.81 91 PHE A CA 1
ATOM 746 C C . PHE A 1 91 ? -4.042 -4.536 5.384 1.00 93.81 91 PHE A C 1
ATOM 748 O O . PHE A 1 91 ? -5.238 -4.588 5.127 1.00 93.81 91 PHE A O 1
ATOM 755 N N . LEU A 1 92 ? -3.109 -4.848 4.479 1.00 95.06 92 LEU A N 1
ATOM 756 C CA . LEU A 1 92 ? -3.452 -5.201 3.099 1.00 95.06 92 LEU A CA 1
ATOM 757 C C . LEU A 1 92 ? -4.227 -6.517 3.001 1.00 95.06 92 LEU A C 1
ATOM 759 O O . LEU A 1 92 ? -5.152 -6.594 2.201 1.00 95.06 92 LEU A O 1
ATOM 763 N N . ILE A 1 93 ? -3.906 -7.514 3.832 1.00 94.19 93 ILE A N 1
ATOM 764 C CA . ILE A 1 93 ? -4.691 -8.755 3.935 1.00 94.19 93 ILE A CA 1
ATOM 765 C C . ILE A 1 93 ? -6.104 -8.454 4.427 1.00 94.19 93 ILE A C 1
ATOM 767 O O . ILE A 1 93 ? -7.065 -8.817 3.758 1.00 94.19 93 ILE A O 1
ATOM 771 N N . PHE A 1 94 ? -6.228 -7.729 5.542 1.00 94.50 94 PHE A N 1
ATOM 772 C CA . PHE A 1 94 ? -7.523 -7.328 6.085 1.00 94.50 94 PHE A CA 1
ATOM 773 C C . PHE A 1 94 ? -8.359 -6.570 5.050 1.00 94.50 94 PHE A C 1
ATOM 775 O O . PHE A 1 94 ? -9.530 -6.881 4.858 1.00 94.50 94 PHE A O 1
ATOM 782 N N . ALA A 1 95 ? -7.760 -5.596 4.363 1.00 96.81 95 ALA A N 1
ATOM 783 C CA . ALA A 1 95 ? -8.464 -4.794 3.377 1.00 96.81 95 ALA A CA 1
ATOM 784 C C . ALA A 1 95 ? -8.906 -5.629 2.173 1.00 96.81 95 ALA A C 1
ATOM 786 O O . ALA A 1 95 ? -10.050 -5.515 1.741 1.00 96.81 95 ALA A O 1
ATOM 787 N N . TYR A 1 96 ? -8.029 -6.496 1.663 1.00 97.12 96 TYR A N 1
ATOM 788 C CA . TYR A 1 96 ? -8.355 -7.399 0.566 1.00 97.12 96 TYR A CA 1
ATOM 789 C C . TYR A 1 96 ? -9.528 -8.320 0.929 1.00 97.12 96 TYR A C 1
ATOM 791 O O . TYR A 1 96 ? -10.537 -8.337 0.227 1.00 97.12 96 TYR A O 1
ATOM 799 N N . GLU A 1 97 ? -9.444 -9.015 2.066 1.00 95.88 97 GLU A N 1
ATOM 800 C CA . GLU A 1 97 ? -10.505 -9.901 2.562 1.00 95.88 97 GLU A CA 1
ATOM 801 C C . GLU A 1 97 ? -11.820 -9.150 2.792 1.00 95.88 97 GLU A C 1
ATOM 803 O O . GLU A 1 97 ? -12.886 -9.630 2.406 1.00 95.88 97 GLU A O 1
ATOM 808 N N . TYR A 1 98 ? -11.753 -7.948 3.369 1.00 96.12 98 TYR A N 1
ATOM 809 C CA . TYR A 1 98 ? -12.920 -7.102 3.587 1.00 96.12 98 TYR A CA 1
ATOM 810 C C . TYR A 1 98 ? -13.604 -6.720 2.268 1.00 96.12 98 TYR A C 1
ATOM 812 O O . TYR A 1 98 ? -14.832 -6.765 2.181 1.00 96.12 98 TYR A O 1
ATOM 820 N N . PHE A 1 99 ? -12.853 -6.368 1.224 1.00 97.69 99 PHE A N 1
ATOM 821 C CA . PHE A 1 99 ? -13.449 -6.032 -0.069 1.00 97.69 99 PHE A CA 1
ATOM 822 C C . PHE A 1 99 ? -14.048 -7.256 -0.769 1.00 97.69 99 PHE A C 1
ATOM 824 O O . PHE A 1 99 ? -15.169 -7.171 -1.268 1.00 97.69 99 PHE A O 1
ATOM 831 N N . ILE A 1 100 ? -13.389 -8.415 -0.725 1.00 97.19 100 ILE A N 1
ATOM 832 C CA . ILE A 1 100 ? -13.978 -9.664 -1.234 1.00 97.19 100 ILE A CA 1
ATOM 833 C C . ILE A 1 100 ? -15.285 -9.992 -0.494 1.00 97.19 100 ILE A C 1
ATOM 835 O O . ILE A 1 100 ? -16.294 -10.302 -1.125 1.00 97.19 100 ILE A O 1
ATOM 839 N N . ALA A 1 101 ? -15.316 -9.848 0.835 1.00 95.75 101 ALA A N 1
ATOM 840 C CA . ALA A 1 101 ? -16.518 -10.081 1.638 1.00 95.75 101 ALA A CA 1
ATOM 841 C C . ALA A 1 101 ? -17.661 -9.093 1.331 1.00 95.75 101 ALA A C 1
ATOM 843 O O . ALA A 1 101 ? -18.829 -9.434 1.506 1.00 95.75 101 ALA A O 1
ATOM 844 N N . ASN A 1 102 ? -17.344 -7.890 0.842 1.00 96.00 102 ASN A N 1
ATOM 845 C CA . ASN A 1 102 ? -18.326 -6.915 0.358 1.00 96.00 102 ASN A CA 1
ATOM 846 C C . ASN A 1 102 ? -18.765 -7.154 -1.100 1.00 96.00 102 ASN A C 1
ATOM 848 O O . ASN A 1 102 ? -19.510 -6.342 -1.647 1.00 96.00 102 ASN A O 1
ATOM 852 N N . GLY A 1 103 ? -18.330 -8.251 -1.728 1.00 97.25 103 GLY A N 1
ATOM 853 C CA . GLY A 1 103 ? -18.752 -8.642 -3.072 1.00 97.25 103 GLY A CA 1
ATOM 854 C C . GLY A 1 103 ? -17.988 -7.958 -4.204 1.00 97.25 103 GLY A C 1
ATOM 855 O O . GLY A 1 103 ? -18.459 -7.978 -5.337 1.00 97.25 103 GLY A O 1
ATOM 856 N N . TYR A 1 104 ? -16.831 -7.345 -3.929 1.00 97.81 104 TYR A N 1
ATOM 857 C CA . TYR A 1 104 ? -15.983 -6.822 -4.998 1.00 97.81 104 TYR A CA 1
ATOM 858 C C . TYR A 1 104 ? -15.261 -7.962 -5.715 1.00 97.81 104 TYR A C 1
ATOM 860 O O . TYR A 1 104 ? -14.553 -8.754 -5.094 1.00 97.81 104 TYR A O 1
ATOM 868 N N . GLU A 1 105 ? -15.383 -7.993 -7.036 1.00 96.00 105 GLU A N 1
ATOM 869 C CA . GLU A 1 105 ? -14.513 -8.787 -7.898 1.00 96.00 105 GLU A CA 1
ATOM 870 C C . GLU A 1 105 ? -13.213 -8.008 -8.121 1.00 96.00 105 GLU A C 1
ATOM 872 O O . GLU A 1 105 ? -13.241 -6.855 -8.552 1.00 96.00 105 GLU A O 1
ATOM 877 N N . ILE A 1 106 ? -12.075 -8.615 -7.769 1.00 97.00 106 ILE A N 1
ATOM 878 C CA . ILE A 1 106 ? -10.753 -7.981 -7.856 1.00 97.00 106 ILE A CA 1
ATOM 879 C C . ILE A 1 106 ? -9.869 -8.795 -8.803 1.00 97.00 106 ILE A C 1
ATOM 881 O O . ILE A 1 106 ? -9.474 -9.926 -8.486 1.00 97.00 106 ILE A O 1
ATOM 885 N N . ASP A 1 107 ? -9.536 -8.199 -9.945 1.00 96.50 107 ASP A N 1
ATOM 886 C CA . ASP A 1 107 ? -8.712 -8.782 -11.010 1.00 96.50 107 ASP A CA 1
ATOM 887 C C . ASP A 1 107 ? -7.312 -8.152 -11.100 1.00 96.50 107 ASP A C 1
ATOM 889 O O . ASP A 1 107 ? -6.389 -8.779 -11.633 1.00 96.50 107 ASP A O 1
ATOM 893 N N . ARG A 1 108 ? -7.121 -6.981 -10.475 1.00 98.12 108 ARG A N 1
ATOM 894 C CA . ARG A 1 108 ? -5.839 -6.271 -10.383 1.00 98.12 108 ARG A CA 1
ATOM 895 C C . ARG A 1 108 ? -5.495 -5.848 -8.960 1.00 98.12 108 ARG A C 1
ATOM 897 O O . ARG A 1 108 ? -6.366 -5.507 -8.159 1.00 98.12 108 ARG A O 1
ATOM 904 N N . ILE A 1 109 ? -4.200 -5.757 -8.679 1.00 98.12 109 ILE A N 1
ATOM 905 C CA . ILE A 1 109 ? -3.643 -5.061 -7.516 1.00 98.12 109 ILE A CA 1
ATOM 906 C C . ILE A 1 109 ? -2.646 -4.004 -7.980 1.00 98.12 109 ILE A C 1
ATOM 908 O O . ILE A 1 109 ? -1.679 -4.305 -8.671 1.00 98.12 109 ILE A O 1
ATOM 912 N N . SER A 1 110 ? -2.874 -2.759 -7.573 1.00 98.12 110 SER A N 1
ATOM 913 C CA . SER A 1 110 ? -2.008 -1.622 -7.863 1.00 98.12 110 SER A CA 1
ATOM 914 C C . SER A 1 110 ? -1.379 -1.115 -6.575 1.00 98.12 110 SER A C 1
ATOM 916 O O . SER A 1 110 ? -2.081 -0.775 -5.622 1.00 98.12 110 SER A O 1
ATOM 918 N N . THR A 1 111 ? -0.055 -1.013 -6.545 1.00 95.75 111 THR A N 1
ATOM 919 C CA . THR A 1 111 ? 0.672 -0.456 -5.398 1.00 95.75 111 THR A CA 1
ATOM 920 C C . THR A 1 111 ? 1.532 0.714 -5.833 1.00 95.75 111 THR A C 1
ATOM 922 O O . THR A 1 111 ? 2.166 0.659 -6.884 1.00 95.75 111 THR A O 1
ATOM 925 N N . TYR A 1 112 ? 1.545 1.771 -5.022 1.00 94.69 112 TYR A N 1
ATOM 926 C CA . TYR A 1 112 ? 2.362 2.957 -5.263 1.00 94.69 112 TYR A CA 1
ATOM 927 C C . TYR A 1 112 ? 3.534 3.012 -4.284 1.00 94.69 112 TYR A C 1
ATOM 929 O O . TYR A 1 112 ? 3.361 2.888 -3.067 1.00 94.69 112 TYR A O 1
ATOM 937 N N . TRP A 1 113 ? 4.739 3.182 -4.815 1.00 94.00 113 TRP A N 1
ATOM 938 C CA . TRP A 1 113 ? 5.989 3.226 -4.074 1.00 94.00 113 TRP A CA 1
ATOM 939 C C . TRP A 1 113 ? 6.623 4.593 -4.267 1.00 94.00 113 TRP A C 1
ATOM 941 O O . TRP A 1 113 ? 7.169 4.904 -5.325 1.00 94.00 113 TRP A O 1
ATOM 951 N N . VAL A 1 114 ? 6.568 5.406 -3.219 1.00 89.12 114 VAL A N 1
ATOM 952 C CA . VAL A 1 114 ? 7.249 6.696 -3.236 1.00 89.12 114 VAL A CA 1
ATOM 953 C C . VAL A 1 114 ? 8.762 6.527 -3.234 1.00 89.12 114 VAL A C 1
ATOM 955 O O . VAL A 1 114 ? 9.268 5.624 -2.554 1.00 89.12 114 VAL A O 1
ATOM 958 N N . PRO A 1 115 ? 9.489 7.437 -3.901 1.00 85.94 115 PRO A N 1
ATOM 959 C CA . PRO A 1 115 ? 10.902 7.573 -3.641 1.00 85.94 115 PRO A CA 1
ATOM 960 C C . PRO A 1 115 ? 11.099 8.002 -2.192 1.00 85.94 115 PRO A C 1
ATOM 962 O O . PRO A 1 115 ? 10.229 8.604 -1.557 1.00 85.94 115 PRO A O 1
ATOM 965 N N . SER A 1 116 ? 12.276 7.690 -1.677 1.00 79.00 116 SER A N 1
ATOM 966 C CA . SER A 1 116 ? 12.728 8.152 -0.375 1.00 79.00 116 SER A CA 1
ATOM 967 C C . SER A 1 116 ? 12.903 9.684 -0.402 1.00 79.00 116 SER A C 1
ATOM 969 O O . SER A 1 116 ? 13.944 10.194 -0.808 1.00 79.00 116 SER A O 1
ATOM 971 N N . LEU A 1 117 ? 11.841 10.410 -0.028 1.00 69.31 117 LEU A N 1
ATOM 972 C CA . LEU A 1 117 ? 11.724 11.873 -0.065 1.00 69.31 117 LEU A CA 1
ATOM 973 C C . LEU A 1 117 ? 11.364 12.395 1.329 1.00 69.31 117 LEU A C 1
ATOM 975 O O . LEU A 1 117 ? 10.369 11.944 1.892 1.00 69.31 117 LEU A O 1
ATOM 979 N N . ASP A 1 118 ? 12.139 13.359 1.844 1.00 67.88 118 ASP A N 1
ATOM 980 C CA . ASP A 1 118 ? 11.983 14.151 3.084 1.00 67.88 118 ASP A CA 1
ATOM 981 C C . ASP A 1 118 ? 11.337 13.459 4.301 1.00 67.88 118 ASP A C 1
ATOM 983 O O . ASP A 1 118 ? 11.980 13.270 5.335 1.00 67.88 118 ASP A O 1
ATOM 987 N N . LYS A 1 119 ? 10.052 13.103 4.222 1.00 74.00 119 LYS A N 1
ATOM 988 C CA . LYS A 1 119 ? 9.249 12.553 5.320 1.00 74.00 119 LYS A CA 1
ATOM 989 C C . LYS A 1 119 ? 9.073 11.034 5.266 1.00 74.00 119 LYS A C 1
ATOM 991 O O . LYS A 1 119 ? 8.940 10.425 6.326 1.00 74.00 119 LYS A O 1
ATOM 996 N N . PHE A 1 120 ? 9.118 10.401 4.096 1.00 79.50 120 PHE A N 1
ATOM 997 C CA . PHE A 1 120 ? 8.717 8.999 3.920 1.00 79.50 120 PHE A CA 1
ATOM 998 C C . PHE A 1 120 ? 9.676 8.211 3.032 1.00 79.50 120 PHE A C 1
ATOM 1000 O O . PHE A 1 120 ? 10.243 8.731 2.076 1.00 79.50 120 PHE A O 1
ATOM 1007 N N . ALA A 1 121 ? 9.830 6.928 3.354 1.00 84.62 121 ALA A N 1
ATOM 1008 C CA . ALA A 1 121 ? 10.594 5.983 2.552 1.00 84.62 121 ALA A CA 1
ATOM 1009 C C . ALA A 1 121 ? 9.784 4.714 2.295 1.00 84.62 121 ALA A C 1
ATOM 1011 O O . ALA A 1 121 ? 9.222 4.120 3.219 1.00 84.62 121 ALA A O 1
ATOM 1012 N N . SER A 1 122 ? 9.782 4.251 1.048 1.00 89.38 122 SER A N 1
ATOM 1013 C CA . SER A 1 122 ? 9.186 2.972 0.676 1.00 89.38 122 SER A CA 1
ATOM 1014 C C . SER A 1 122 ? 10.261 1.895 0.608 1.00 89.38 122 SER A C 1
ATOM 1016 O O . SER A 1 122 ? 11.173 1.957 -0.209 1.00 89.38 122 SER A O 1
ATOM 1018 N N . SER A 1 123 ? 10.127 0.847 1.425 1.00 89.62 123 SER A N 1
ATOM 1019 C CA . SER A 1 123 ? 11.013 -0.320 1.312 1.00 89.62 123 SER A CA 1
ATOM 1020 C C . SER A 1 123 ? 10.880 -1.028 -0.039 1.00 89.62 123 SER A C 1
ATOM 1022 O O . SER A 1 123 ? 11.849 -1.631 -0.481 1.00 89.62 123 SER A O 1
ATOM 1024 N N . ASN A 1 124 ? 9.720 -0.934 -0.702 1.00 93.38 124 ASN A N 1
ATOM 1025 C CA . ASN A 1 124 ? 9.571 -1.452 -2.062 1.00 93.38 124 ASN A CA 1
ATOM 1026 C C . ASN A 1 124 ? 10.387 -0.638 -3.053 1.00 93.38 124 ASN A C 1
ATOM 1028 O O . ASN A 1 124 ? 11.076 -1.225 -3.872 1.00 93.38 124 ASN A O 1
ATOM 1032 N N . TYR A 1 125 ? 10.333 0.692 -2.951 1.00 94.31 125 TYR A N 1
ATOM 1033 C CA . TYR A 1 125 ? 11.106 1.567 -3.824 1.00 94.31 125 TYR A CA 1
ATOM 1034 C C . TYR A 1 125 ? 12.605 1.314 -3.666 1.00 94.31 125 TYR A C 1
ATOM 1036 O O . TYR A 1 125 ? 13.301 1.131 -4.663 1.00 94.31 125 TYR A O 1
ATOM 1044 N N . ASP A 1 126 ? 13.088 1.263 -2.419 1.00 92.25 126 ASP A N 1
ATOM 1045 C CA . ASP A 1 126 ? 14.501 1.021 -2.121 1.00 92.25 126 ASP A CA 1
ATOM 1046 C C . ASP A 1 126 ? 14.945 -0.350 -2.659 1.00 92.25 126 ASP A C 1
ATOM 1048 O O . ASP A 1 126 ? 15.957 -0.440 -3.347 1.00 92.25 126 ASP A O 1
ATOM 1052 N N . GLN A 1 127 ? 14.166 -1.409 -2.395 1.00 93.38 127 GLN A N 1
ATOM 1053 C CA . GLN A 1 127 ? 14.480 -2.763 -2.859 1.00 93.38 127 GLN A CA 1
ATOM 1054 C C . GLN A 1 127 ? 14.453 -2.859 -4.387 1.00 93.38 127 GLN A C 1
ATOM 1056 O O . GLN A 1 127 ? 15.384 -3.388 -4.984 1.00 93.38 127 GLN A O 1
ATOM 1061 N N . TYR A 1 128 ? 13.406 -2.330 -5.016 1.00 96.12 128 TYR A N 1
ATOM 1062 C CA . TYR A 1 128 ? 13.250 -2.330 -6.464 1.00 96.12 128 TYR A CA 1
ATOM 1063 C C . TYR A 1 128 ? 14.398 -1.583 -7.146 1.00 96.12 128 TYR A C 1
ATOM 1065 O O . TYR A 1 128 ? 15.034 -2.107 -8.056 1.00 96.12 128 TYR A O 1
ATOM 1073 N N . SER A 1 129 ? 14.710 -0.378 -6.662 1.00 95.06 129 SER A N 1
ATOM 1074 C CA . SER A 1 129 ? 15.789 0.445 -7.210 1.00 95.06 129 SER A CA 1
ATOM 1075 C C . SER A 1 129 ? 17.151 -0.225 -7.071 1.00 95.06 129 SER A C 1
ATOM 1077 O O . SER A 1 129 ? 17.977 -0.100 -7.968 1.00 95.06 129 SER A O 1
ATOM 1079 N N . GLU A 1 130 ? 17.404 -0.918 -5.960 1.00 94.75 130 GLU A N 1
ATOM 1080 C CA . GLU A 1 130 ? 18.663 -1.634 -5.766 1.00 94.75 130 GLU A CA 1
ATOM 1081 C C . GLU A 1 130 ? 18.788 -2.825 -6.718 1.00 94.75 130 GLU A C 1
ATOM 1083 O O . GLU A 1 130 ? 19.795 -2.950 -7.407 1.00 94.75 130 GLU A O 1
ATOM 1088 N N . MET A 1 131 ? 17.729 -3.623 -6.866 1.00 96.19 131 MET A N 1
ATOM 1089 C CA . MET A 1 131 ? 17.714 -4.748 -7.806 1.00 96.19 131 MET A CA 1
ATOM 1090 C C . MET A 1 131 ? 17.913 -4.297 -9.259 1.00 96.19 131 MET A C 1
ATOM 1092 O O . MET A 1 131 ? 18.657 -4.927 -10.007 1.00 96.19 131 MET A O 1
ATOM 1096 N N . LEU A 1 132 ? 17.323 -3.168 -9.664 1.00 96.44 132 LEU A N 1
ATOM 1097 C CA . LEU A 1 132 ? 17.577 -2.611 -10.996 1.00 96.44 132 LEU A CA 1
ATOM 1098 C C . LEU A 1 132 ? 19.050 -2.234 -11.205 1.00 96.44 132 LEU A C 1
ATOM 1100 O O . LEU A 1 132 ? 19.594 -2.470 -12.282 1.00 96.44 132 LEU A O 1
ATOM 1104 N N . LYS A 1 133 ? 19.720 -1.668 -10.192 1.00 96.19 133 LYS A N 1
ATOM 1105 C CA . LYS A 1 133 ? 21.161 -1.363 -10.276 1.00 96.19 133 LYS A CA 1
ATOM 1106 C C . LYS A 1 133 ? 22.013 -2.626 -10.356 1.00 96.19 133 LYS A C 1
ATOM 1108 O O . LYS A 1 133 ? 23.050 -2.611 -11.010 1.00 96.19 133 LYS A O 1
ATOM 1113 N N . GLU A 1 134 ? 21.577 -3.698 -9.704 1.00 96.50 134 GLU A N 1
ATOM 1114 C CA . GLU A 1 134 ? 22.205 -5.020 -9.773 1.00 96.50 134 GLU A CA 1
ATOM 1115 C C . GLU A 1 134 ? 21.958 -5.729 -11.121 1.00 96.50 134 GLU A C 1
ATOM 1117 O O . GLU A 1 134 ? 22.541 -6.782 -11.374 1.00 96.50 134 GLU A O 1
ATOM 1122 N N . GLY A 1 135 ? 21.148 -5.144 -12.012 1.00 97.25 135 GLY A N 1
ATOM 1123 C CA . GLY A 1 135 ? 20.902 -5.646 -13.365 1.00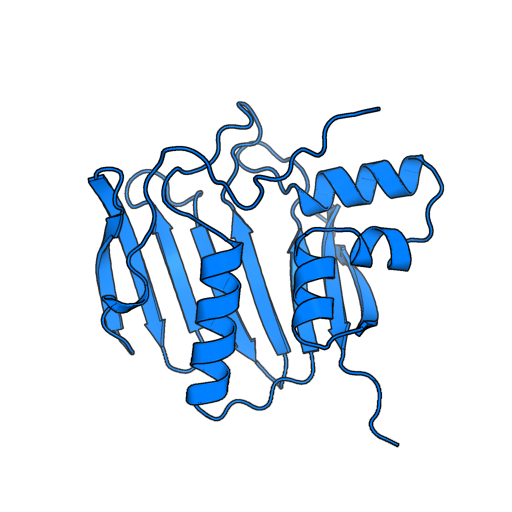 97.25 135 GLY A CA 1
ATOM 1124 C C . GLY A 1 135 ? 19.742 -6.635 -13.474 1.00 97.25 135 GLY A C 1
ATOM 1125 O O . GLY A 1 135 ? 19.644 -7.335 -14.481 1.00 97.25 135 GLY A O 1
ATOM 1126 N N . PHE A 1 136 ? 18.873 -6.710 -12.462 1.00 95.81 136 PHE A N 1
ATOM 1127 C CA . PHE A 1 136 ? 17.655 -7.517 -12.533 1.00 95.81 136 PHE A CA 1
ATOM 1128 C C . PHE A 1 136 ? 16.661 -6.934 -13.542 1.00 95.81 136 PHE A C 1
ATOM 1130 O O . PHE A 1 136 ? 16.572 -5.717 -13.723 1.00 95.81 136 PHE A O 1
ATOM 1137 N N . ASP A 1 137 ? 15.871 -7.819 -14.149 1.00 97.19 137 ASP A N 1
ATOM 1138 C CA . ASP A 1 137 ? 14.721 -7.423 -14.954 1.00 97.19 137 ASP A CA 1
ATOM 1139 C C . ASP A 1 137 ? 13.699 -6.635 -14.098 1.00 97.19 137 ASP A C 1
ATOM 1141 O O . ASP A 1 137 ? 13.458 -7.010 -12.942 1.00 97.19 137 ASP A O 1
ATOM 1145 N N . PRO A 1 138 ? 13.092 -5.550 -14.623 1.00 97.19 138 PRO A N 1
ATOM 1146 C CA . PRO A 1 138 ? 12.100 -4.763 -13.895 1.00 97.19 138 PRO A CA 1
ATOM 1147 C C . PRO A 1 138 ? 10.932 -5.571 -13.331 1.00 97.19 138 PRO A C 1
ATOM 1149 O O . PRO A 1 138 ? 10.508 -5.333 -12.200 1.00 97.19 138 PRO A O 1
ATOM 1152 N N . GLU A 1 139 ? 10.404 -6.540 -14.068 1.00 96.94 139 GLU A N 1
ATOM 1153 C CA . GLU A 1 139 ? 9.283 -7.336 -13.588 1.00 96.94 139 GLU A CA 1
ATOM 1154 C C . GLU A 1 139 ? 9.689 -8.238 -12.421 1.00 96.94 139 GLU A C 1
ATOM 1156 O O . GLU A 1 139 ? 8.989 -8.312 -11.406 1.00 96.94 139 GLU A O 1
ATOM 1161 N N . ASP A 1 140 ? 10.853 -8.874 -12.518 1.00 95.75 140 ASP A N 1
ATOM 1162 C CA . ASP A 1 140 ? 11.383 -9.732 -11.458 1.00 95.75 140 ASP A CA 1
ATOM 1163 C C . ASP A 1 140 ? 11.763 -8.935 -10.209 1.00 95.75 140 ASP A C 1
ATOM 1165 O O . ASP A 1 140 ? 11.478 -9.361 -9.082 1.00 95.75 140 ASP A O 1
ATOM 1169 N N . ALA A 1 141 ? 12.331 -7.740 -10.385 1.00 97.06 141 ALA A N 1
ATOM 1170 C CA . ALA A 1 141 ? 12.564 -6.798 -9.298 1.00 97.06 141 ALA A CA 1
ATOM 1171 C C . ALA A 1 141 ? 11.245 -6.411 -8.611 1.00 97.06 141 ALA A C 1
ATOM 1173 O O . ALA A 1 141 ? 11.160 -6.421 -7.379 1.00 97.06 141 ALA A O 1
ATOM 1174 N N . ALA A 1 142 ? 10.189 -6.128 -9.381 1.00 97.06 142 ALA A N 1
ATOM 1175 C CA . ALA A 1 142 ? 8.882 -5.772 -8.841 1.00 97.06 142 ALA A CA 1
ATOM 1176 C C . ALA A 1 142 ? 8.234 -6.929 -8.064 1.00 97.06 142 ALA A C 1
ATOM 1178 O O . ALA A 1 142 ? 7.785 -6.719 -6.930 1.00 97.06 142 ALA A O 1
ATOM 1179 N N . ARG A 1 143 ? 8.242 -8.154 -8.611 1.00 95.69 143 ARG A N 1
ATOM 118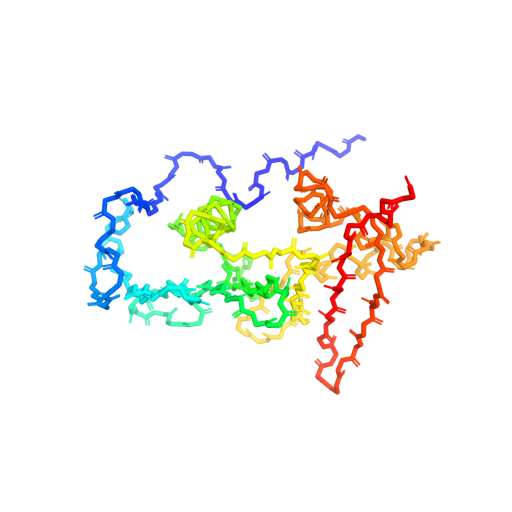0 C CA . ARG A 1 143 ? 7.757 -9.377 -7.933 1.00 95.69 143 ARG A CA 1
ATOM 1181 C C . ARG A 1 143 ? 8.528 -9.662 -6.647 1.00 95.69 143 ARG A C 1
ATOM 1183 O O . ARG A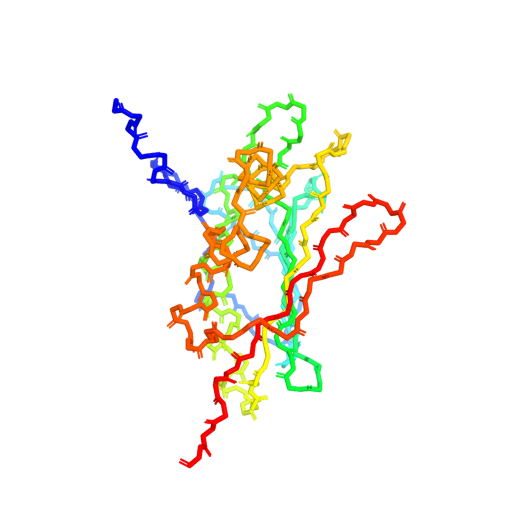 1 143 ? 7.957 -10.143 -5.671 1.00 95.69 143 ARG A O 1
ATOM 1190 N N . SER A 1 144 ? 9.812 -9.320 -6.625 1.00 94.75 144 SER A N 1
ATOM 1191 C CA . SER A 1 144 ? 10.685 -9.551 -5.478 1.00 94.75 144 SER A CA 1
ATOM 1192 C C . SER A 1 144 ? 10.456 -8.575 -4.328 1.00 94.75 144 SER A C 1
ATOM 1194 O O . SER A 1 144 ? 10.929 -8.845 -3.224 1.00 94.75 144 SER A O 1
ATOM 1196 N N . THR A 1 145 ? 9.723 -7.475 -4.521 1.00 95.19 145 THR A N 1
ATOM 1197 C CA . THR A 1 145 ? 9.327 -6.569 -3.428 1.00 95.19 145 THR A CA 1
ATOM 1198 C C . THR A 1 145 ? 8.335 -7.231 -2.464 1.00 95.19 145 THR A C 1
ATOM 1200 O O . THR A 1 145 ? 7.694 -8.222 -2.805 1.00 95.19 145 THR A O 1
ATOM 1203 N N . TRP A 1 146 ? 8.162 -6.720 -1.236 1.00 92.94 146 TRP A N 1
ATOM 1204 C CA . TRP A 1 146 ? 7.219 -7.359 -0.298 1.00 92.94 146 TRP A CA 1
ATOM 1205 C C . TRP A 1 146 ? 5.760 -7.240 -0.762 1.00 92.94 146 TRP A C 1
ATOM 1207 O O . TRP A 1 146 ? 4.990 -8.174 -0.550 1.00 92.94 146 TRP A O 1
ATOM 1217 N N . THR A 1 147 ? 5.379 -6.136 -1.419 1.00 94.81 147 THR A N 1
ATOM 1218 C CA . THR A 1 147 ? 4.050 -6.025 -2.044 1.00 94.81 147 THR A CA 1
ATOM 1219 C C . THR A 1 147 ? 3.922 -6.909 -3.272 1.00 94.81 147 THR A C 1
ATOM 1221 O O . THR A 1 147 ? 2.843 -7.442 -3.489 1.00 94.81 147 THR A O 1
ATOM 1224 N N . GLY A 1 148 ? 5.000 -7.103 -4.041 1.00 96.19 148 GLY A N 1
ATOM 1225 C CA . GLY A 1 148 ? 5.013 -8.052 -5.156 1.00 96.19 148 GLY A CA 1
ATOM 1226 C C . GLY A 1 148 ? 4.805 -9.487 -4.681 1.00 96.19 148 GLY A C 1
ATOM 1227 O O . GLY A 1 148 ? 3.930 -10.184 -5.185 1.00 96.19 148 GLY A O 1
ATOM 1228 N N . ARG A 1 149 ? 5.509 -9.903 -3.623 1.00 96.00 149 ARG A N 1
ATOM 1229 C CA . ARG A 1 149 ? 5.295 -11.215 -2.995 1.00 96.00 149 ARG A CA 1
ATOM 1230 C C . ARG A 1 149 ? 3.871 -11.371 -2.461 1.00 96.00 149 ARG A C 1
ATOM 1232 O O . ARG A 1 149 ? 3.267 -12.411 -2.680 1.00 96.00 149 ARG A O 1
ATOM 1239 N N . LEU A 1 150 ? 3.309 -10.338 -1.827 1.00 95.38 150 LEU A N 1
ATOM 1240 C CA . LEU A 1 150 ? 1.918 -10.371 -1.360 1.00 95.38 150 LEU A CA 1
ATOM 1241 C C . LEU A 1 150 ? 0.912 -10.454 -2.523 1.00 95.38 150 LEU A C 1
ATOM 1243 O O . LEU A 1 150 ? -0.068 -11.187 -2.430 1.00 95.38 150 LEU A O 1
ATOM 1247 N N . ALA A 1 151 ? 1.153 -9.741 -3.627 1.00 96.56 151 ALA A N 1
ATOM 1248 C CA . ALA A 1 151 ? 0.334 -9.841 -4.833 1.00 96.56 151 ALA A CA 1
ATOM 1249 C C . ALA A 1 151 ? 0.336 -11.277 -5.386 1.00 96.56 151 ALA A C 1
ATOM 1251 O O . ALA A 1 151 ? -0.727 -11.837 -5.653 1.00 96.56 151 ALA A O 1
ATOM 1252 N N . VAL A 1 152 ? 1.512 -11.910 -5.454 1.00 95.06 152 VAL A N 1
ATOM 1253 C CA . VAL A 1 152 ? 1.663 -13.319 -5.849 1.00 95.06 152 VAL A CA 1
ATOM 1254 C C . VAL A 1 152 ? 0.937 -14.258 -4.879 1.00 95.06 152 VAL A C 1
ATOM 1256 O O . VAL A 1 152 ? 0.247 -15.168 -5.332 1.00 95.06 152 VAL A O 1
ATOM 1259 N N . GLU A 1 153 ? 1.017 -14.024 -3.564 1.00 94.62 153 GLU A N 1
ATOM 1260 C CA . GLU A 1 153 ? 0.275 -14.797 -2.550 1.00 94.62 153 GLU A CA 1
ATOM 1261 C C . GLU A 1 153 ? -1.251 -14.727 -2.751 1.00 94.62 153 GLU A C 1
ATOM 1263 O O . GLU A 1 153 ? -1.947 -15.709 -2.501 1.00 94.62 153 GLU A O 1
ATOM 1268 N N . PHE A 1 154 ? -1.783 -13.604 -3.244 1.00 94.94 154 PHE A N 1
ATOM 1269 C CA . PHE A 1 154 ? -3.202 -13.462 -3.604 1.00 94.94 154 PHE A CA 1
ATOM 1270 C C . PHE A 1 154 ? -3.552 -14.005 -5.007 1.00 94.94 154 PHE A C 1
ATOM 1272 O O . PHE A 1 154 ? -4.723 -14.006 -5.410 1.00 94.94 154 PHE A O 1
ATOM 1279 N N . GLY A 1 155 ? -2.560 -14.493 -5.756 1.00 96.00 155 GLY A N 1
ATOM 1280 C CA . GLY A 1 155 ? -2.719 -15.054 -7.098 1.00 96.00 155 GLY A CA 1
ATOM 1281 C C . GLY A 1 155 ? -2.636 -14.035 -8.240 1.00 96.00 155 GLY A C 1
ATOM 1282 O O . GLY A 1 155 ? -3.067 -14.350 -9.348 1.00 96.00 155 GLY A O 1
ATOM 1283 N N . PHE A 1 156 ? -2.104 -12.832 -8.000 1.00 97.06 156 PHE A N 1
ATOM 1284 C CA . PHE A 1 156 ? -1.781 -11.852 -9.044 1.00 97.06 156 PHE A CA 1
ATOM 1285 C C . PHE A 1 156 ? -0.320 -12.037 -9.471 1.00 97.06 156 PHE A C 1
ATOM 1287 O O . PHE A 1 156 ? 0.596 -11.454 -8.891 1.00 97.06 156 PHE A O 1
ATOM 1294 N N . THR A 1 157 ? -0.088 -12.926 -10.435 1.00 95.56 157 THR A N 1
ATOM 1295 C CA . THR A 1 157 ? 1.263 -13.370 -10.822 1.00 95.56 157 THR A CA 1
ATOM 1296 C C . THR A 1 157 ? 1.843 -12.623 -12.019 1.00 95.56 157 THR A C 1
ATOM 1298 O O . THR A 1 157 ? 3.062 -12.609 -12.208 1.00 95.56 157 THR A O 1
ATOM 1301 N N . GLU A 1 158 ? 0.995 -11.995 -12.827 1.00 96.69 158 GLU A N 1
ATOM 1302 C CA . GLU A 1 158 ? 1.409 -11.264 -14.022 1.00 96.69 158 GLU A CA 1
ATOM 1303 C C . GLU A 1 158 ? 1.530 -9.770 -13.737 1.00 96.69 158 GLU A C 1
ATOM 1305 O O . GLU A 1 158 ? 0.797 -9.234 -12.908 1.00 96.69 158 GLU A O 1
ATOM 1310 N N . ILE A 1 159 ? 2.446 -9.092 -14.428 1.00 96.88 159 ILE A N 1
ATOM 1311 C CA . ILE A 1 159 ? 2.593 -7.639 -14.342 1.00 96.88 159 ILE A CA 1
ATOM 1312 C C . ILE A 1 159 ? 1.903 -7.027 -15.554 1.00 96.88 159 ILE A C 1
ATOM 1314 O O . ILE A 1 159 ? 2.259 -7.310 -16.691 1.00 96.88 159 ILE A O 1
ATOM 1318 N N . GLU A 1 160 ? 0.895 -6.200 -15.297 1.00 97.12 160 GLU A N 1
ATOM 1319 C CA . GLU A 1 160 ? 0.194 -5.445 -16.337 1.00 97.12 160 GLU A CA 1
ATOM 1320 C C . GLU A 1 160 ? 0.962 -4.169 -16.697 1.00 97.12 160 GLU A C 1
ATOM 1322 O O . GLU A 1 160 ? 0.988 -3.751 -17.852 1.00 97.12 160 GLU A O 1
ATOM 1327 N N . GLY A 1 161 ? 1.621 -3.550 -15.712 1.00 97.06 161 GLY A N 1
ATOM 1328 C CA . GLY A 1 161 ? 2.430 -2.369 -15.963 1.00 97.06 161 GLY A CA 1
ATOM 1329 C C . GLY A 1 161 ? 3.252 -1.907 -14.770 1.00 97.06 161 GLY A C 1
ATOM 1330 O O . GLY A 1 161 ? 2.846 -2.028 -13.612 1.00 97.06 161 GLY A O 1
ATOM 1331 N N . ILE A 1 162 ? 4.404 -1.318 -15.085 1.00 98.00 162 ILE A N 1
ATOM 1332 C CA . ILE A 1 162 ? 5.256 -0.573 -14.159 1.00 98.00 162 ILE A CA 1
ATOM 1333 C C . ILE A 1 162 ? 5.388 0.834 -14.729 1.00 98.00 162 ILE A C 1
ATOM 1335 O O . ILE A 1 162 ? 5.948 1.026 -15.807 1.00 98.00 162 ILE A O 1
ATOM 1339 N N . THR A 1 163 ? 4.857 1.826 -14.024 1.00 97.12 163 THR A N 1
ATOM 1340 C CA . THR A 1 163 ? 4.931 3.226 -14.445 1.00 97.12 163 THR A CA 1
ATOM 1341 C C . THR A 1 163 ? 5.657 4.058 -13.410 1.00 97.12 163 THR A C 1
ATOM 1343 O O . THR A 1 163 ? 5.622 3.774 -12.214 1.00 97.12 163 THR A O 1
ATOM 1346 N N . LYS A 1 164 ? 6.338 5.093 -13.893 1.00 95.56 164 LYS A N 1
ATOM 1347 C CA . LYS A 1 164 ? 7.047 6.060 -13.069 1.00 95.56 164 LYS A CA 1
ATOM 1348 C C . LYS A 1 164 ? 6.440 7.434 -13.300 1.00 95.56 164 LYS A C 1
ATOM 1350 O O . LYS A 1 164 ? 6.304 7.854 -14.450 1.00 95.56 164 LYS A O 1
ATOM 1355 N N . ASP A 1 165 ? 6.040 8.109 -12.231 1.00 91.25 165 ASP A N 1
ATOM 1356 C CA . ASP A 1 165 ? 5.472 9.450 -12.315 1.00 91.25 165 ASP A CA 1
ATOM 1357 C C . ASP A 1 165 ? 6.556 10.544 -12.336 1.00 91.25 165 ASP A C 1
ATOM 1359 O O . ASP A 1 165 ? 7.756 10.280 -12.242 1.00 91.25 165 ASP A O 1
ATOM 1363 N N . LYS A 1 166 ? 6.129 11.805 -12.477 1.00 88.12 166 LYS A N 1
ATOM 1364 C CA . LYS A 1 166 ? 7.035 12.970 -12.517 1.00 88.12 166 LYS A CA 1
ATOM 1365 C C . LYS A 1 166 ? 7.784 13.215 -11.204 1.00 88.12 166 LYS A C 1
ATOM 1367 O O . LYS A 1 166 ? 8.780 13.931 -11.208 1.00 88.12 166 LYS A O 1
ATOM 1372 N N . SER A 1 167 ? 7.277 12.673 -10.104 1.00 85.81 167 SER A N 1
ATOM 1373 C CA . SER A 1 167 ? 7.878 12.726 -8.772 1.00 85.81 167 SER A CA 1
ATOM 1374 C C . SER A 1 167 ? 8.760 11.503 -8.512 1.00 85.81 167 SER A C 1
ATOM 1376 O O . SER A 1 167 ? 9.153 11.278 -7.371 1.00 85.81 167 SER A O 1
ATOM 1378 N N . GLU A 1 168 ? 9.058 10.718 -9.553 1.00 90.25 168 GLU A N 1
ATOM 1379 C CA . GLU A 1 168 ? 9.828 9.477 -9.518 1.00 90.25 168 GLU A CA 1
ATOM 1380 C C . GLU A 1 168 ? 9.127 8.322 -8.782 1.00 90.25 168 GLU A C 1
ATOM 1382 O O . GLU A 1 168 ? 9.721 7.261 -8.602 1.00 90.25 168 GLU A O 1
ATOM 1387 N N . GLY A 1 169 ? 7.866 8.493 -8.380 1.00 92.75 169 GLY A N 1
ATOM 1388 C CA . GLY A 1 169 ? 7.074 7.458 -7.732 1.00 92.75 169 GLY A CA 1
ATOM 1389 C C . GLY A 1 169 ? 6.742 6.325 -8.692 1.00 92.75 169 GLY A C 1
ATOM 1390 O O . GLY A 1 169 ? 6.431 6.553 -9.860 1.00 92.75 169 GLY A O 1
ATOM 1391 N N . ILE A 1 170 ? 6.817 5.092 -8.198 1.00 96.19 170 ILE A N 1
ATOM 1392 C CA . ILE A 1 170 ? 6.622 3.885 -9.002 1.00 96.19 170 ILE A CA 1
ATOM 1393 C C . ILE A 1 170 ? 5.246 3.307 -8.702 1.00 96.19 170 ILE A C 1
ATOM 1395 O O . ILE A 1 170 ? 4.948 2.984 -7.555 1.00 96.19 170 ILE A O 1
ATOM 1399 N N . THR A 1 171 ? 4.421 3.137 -9.728 1.00 97.44 171 THR A N 1
ATOM 1400 C CA . THR A 1 171 ? 3.187 2.352 -9.641 1.00 97.44 171 THR A CA 1
ATOM 1401 C C . THR A 1 171 ? 3.405 1.016 -10.326 1.00 97.44 171 THR A C 1
ATOM 1403 O O . THR A 1 171 ? 3.802 0.983 -11.491 1.00 97.44 171 THR A O 1
ATOM 1406 N N . VAL A 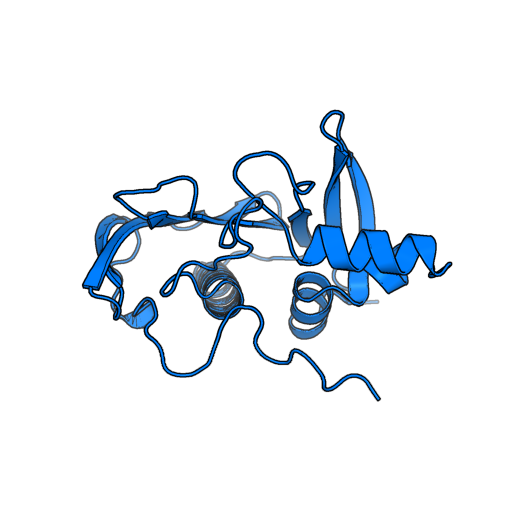1 172 ? 3.113 -0.076 -9.623 1.00 97.88 172 VAL A N 1
ATOM 1407 C CA . VAL A 1 172 ? 3.103 -1.424 -10.202 1.00 97.88 172 VAL A CA 1
ATOM 1408 C C . VAL A 1 172 ? 1.704 -2.000 -10.124 1.00 97.88 172 VAL A C 1
ATOM 1410 O O . VAL A 1 172 ? 1.106 -2.019 -9.045 1.00 97.88 172 VAL A O 1
ATOM 1413 N N . VAL A 1 173 ? 1.220 -2.484 -11.264 1.00 98.25 173 VAL A N 1
ATOM 1414 C CA . VAL A 1 173 ? -0.063 -3.166 -11.409 1.00 98.25 173 VAL A CA 1
ATOM 1415 C C . VAL A 1 173 ? 0.203 -4.639 -11.697 1.00 98.25 173 VAL A C 1
ATOM 1417 O O . VAL A 1 173 ? 0.797 -4.977 -12.721 1.00 98.25 173 VAL A O 1
ATOM 1420 N N . PHE A 1 174 ? -0.242 -5.509 -10.794 1.00 98.00 174 PHE A N 1
ATOM 1421 C CA . PHE A 1 174 ? -0.277 -6.951 -11.014 1.00 98.00 174 PHE A CA 1
ATOM 1422 C C . PHE A 1 174 ? -1.696 -7.376 -11.376 1.00 98.00 174 PHE A C 1
ATOM 1424 O O . PHE A 1 174 ? -2.664 -6.839 -10.831 1.00 98.00 174 PHE A O 1
ATOM 1431 N N . ARG A 1 175 ? -1.820 -8.372 -12.248 1.00 97.44 175 ARG A N 1
ATOM 1432 C CA . ARG A 1 175 ? -3.092 -8.960 -12.669 1.00 97.44 175 ARG A CA 1
ATOM 1433 C C . ARG A 1 175 ? -3.109 -10.463 -12.413 1.00 97.44 175 ARG A C 1
ATOM 1435 O O . ARG A 1 175 ? -2.058 -11.108 -12.307 1.00 97.44 175 ARG A O 1
ATOM 1442 N N . ARG A 1 176 ? -4.311 -11.026 -12.287 1.00 94.38 176 ARG A N 1
ATOM 1443 C CA . ARG A 1 176 ? -4.482 -12.484 -12.332 1.00 94.38 176 ARG A CA 1
ATOM 1444 C C . ARG A 1 176 ? -4.104 -12.993 -13.730 1.00 94.38 176 ARG A C 1
ATOM 1446 O O . ARG A 1 176 ? -4.350 -12.274 -14.698 1.00 94.38 176 ARG A O 1
ATOM 1453 N N . PRO A 1 177 ? -3.528 -14.200 -13.845 1.00 90.88 177 PRO A N 1
ATOM 1454 C CA . PRO A 1 177 ? -3.333 -14.816 -15.148 1.00 90.88 177 PRO A CA 1
ATOM 1455 C C . PRO A 1 177 ? -4.686 -15.035 -15.821 1.00 90.88 177 PRO A C 1
ATOM 1457 O O . PRO A 1 177 ? -5.680 -15.325 -15.144 1.00 90.88 177 PRO A O 1
ATOM 1460 N N . ASP A 1 178 ? -4.718 -14.895 -17.144 1.00 80.81 178 ASP A N 1
ATOM 1461 C CA . ASP A 1 178 ? -5.930 -15.144 -17.917 1.00 80.81 178 ASP A CA 1
ATOM 1462 C C . ASP A 1 178 ? -6.373 -16.600 -17.686 1.00 80.81 178 ASP A C 1
ATOM 1464 O O . ASP A 1 178 ? -5.611 -17.547 -17.904 1.00 80.81 178 ASP A O 1
ATOM 1468 N N . GLN A 1 179 ? -7.597 -16.789 -17.188 1.00 56.75 179 GLN A N 1
ATOM 1469 C CA . GLN A 1 179 ? -8.192 -18.117 -17.069 1.00 56.75 179 GLN A CA 1
ATOM 1470 C C . GLN A 1 179 ? -8.656 -18.550 -18.463 1.00 56.75 179 GLN A C 1
ATOM 1472 O O . GLN A 1 179 ? -9.769 -18.225 -18.870 1.00 56.75 179 GLN A O 1
ATOM 1477 N N . ASN A 1 180 ? -7.771 -19.216 -19.209 1.00 40.50 180 ASN A N 1
ATOM 1478 C CA . ASN A 1 180 ? -8.143 -19.951 -20.423 1.00 40.50 180 ASN A CA 1
ATOM 1479 C C . ASN A 1 180 ? -9.000 -21.176 -20.092 1.00 40.50 180 ASN A C 1
ATOM 1481 O O . ASN A 1 180 ? -8.661 -21.883 -19.113 1.00 40.50 180 ASN A O 1
#

pLDDT: mean 88.33, std 15.07, range [28.33, 98.5]

Radius of gyration: 16.18 Å; chains: 1; bounding box: 44×34×44 Å

Sequence (180 aa):
MVESKVGYPYIEGEYGIPFKDLPLNTRGVTKGGSGKSLHYYIRSNFIEIEDEEFSWYHMYAKVSEGTFIAVVFTRRYITGERHPDLFARKFLIFAYEYFIANGYEIDRISTYWVPSLDKFASSNYDQYSEMLKEGFDPEDAARSTWTGRLAVEFGFTEIEGITKDKSEGITVVFRRPDQN